Protein AF-A0A9E5I9K4-F1 (afdb_monomer_lite)

Secondary structure (DSSP, 8-state):
-----HHHHHHHTTSPP-EEEEE-TT-SSS--EEEEE--SSTT---TT-S-GGGS-S--

Foldseek 3Di:
DPDPCPVVCVVCVNDDDKDKDWPDVPPPDDDIDIDIDDDPDPPDDDPPPDDCVPPDPDD

pLDDT: mean 81.01, std 13.11, range [44.81, 96.12]

Radius of gyration: 14.92 Å; chains: 1; bounding box: 29×28×36 Å

Structure (mmCIF, N/CA/C/O backbone):
data_AF-A0A9E5I9K4-F1
#
_entry.id   AF-A0A9E5I9K4-F1
#
loop_
_atom_site.group_PDB
_atom_site.id
_atom_site.type_symbol
_atom_site.label_atom_id
_atom_site.label_alt_id
_atom_site.label_comp_id
_atom_site.label_asym_id
_atom_site.label_entity_id
_atom_site.label_seq_id
_atom_site.pdbx_PDB_ins_code
_atom_site.Cartn_x
_atom_site.Cartn_y
_atom_site.Cartn_z
_atom_site.occupancy
_atom_site.B_iso_or_equiv
_atom_site.auth_seq_id
_atom_site.auth_comp_id
_atom_site.auth_asym_id
_atom_site.auth_atom_id
_atom_site.pdbx_PDB_model_num
ATOM 1 N N . MET A 1 1 ? 16.744 13.723 -3.198 1.00 55.56 1 MET A N 1
ATOM 2 C CA . MET A 1 1 ? 16.216 13.220 -4.483 1.00 55.56 1 MET A CA 1
ATOM 3 C C . MET A 1 1 ? 14.922 12.477 -4.200 1.00 55.56 1 MET A C 1
ATOM 5 O O . MET A 1 1 ? 14.871 11.820 -3.164 1.00 55.56 1 MET A O 1
ATOM 9 N N . PRO A 1 2 ? 13.873 12.627 -5.022 1.00 62.94 2 PRO A N 1
ATOM 10 C CA . PRO A 1 2 ? 12.693 11.776 -4.905 1.00 62.94 2 PRO A CA 1
ATOM 11 C C . PRO A 1 2 ? 13.085 10.303 -5.134 1.00 62.94 2 PRO A C 1
ATOM 13 O O . PRO A 1 2 ? 14.047 10.058 -5.864 1.00 62.94 2 PRO A O 1
ATOM 16 N N . PRO 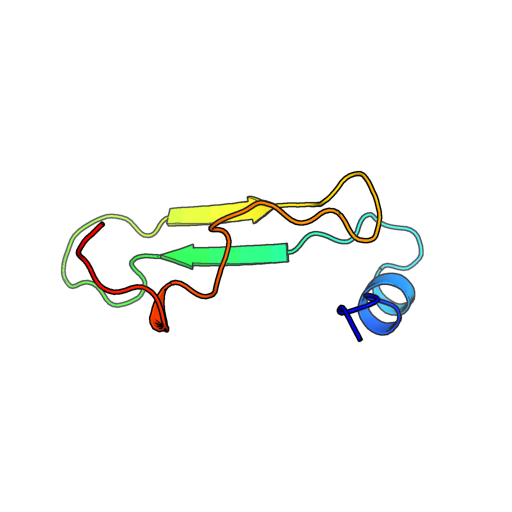A 1 3 ? 12.383 9.337 -4.517 1.00 68.12 3 PRO A N 1
ATOM 17 C CA . PRO A 1 3 ? 12.627 7.919 -4.773 1.00 68.12 3 PRO A CA 1
ATOM 18 C C . PRO A 1 3 ? 12.415 7.600 -6.262 1.00 68.12 3 PRO A C 1
ATOM 20 O O . PRO A 1 3 ? 11.433 8.047 -6.862 1.00 68.12 3 PRO A O 1
ATOM 23 N N . ASP A 1 4 ? 13.351 6.857 -6.858 1.00 78.00 4 ASP A N 1
ATOM 24 C CA . ASP A 1 4 ? 13.410 6.557 -8.298 1.00 78.00 4 ASP A CA 1
ATOM 25 C C . ASP A 1 4 ? 12.917 5.141 -8.660 1.00 78.00 4 ASP A C 1
ATOM 27 O O . ASP A 1 4 ? 12.661 4.850 -9.830 1.00 78.00 4 ASP A O 1
ATOM 31 N N . TRP A 1 5 ? 12.702 4.290 -7.653 1.00 80.50 5 TRP A N 1
ATOM 32 C CA . TRP A 1 5 ? 12.158 2.930 -7.762 1.00 80.50 5 TRP A CA 1
ATOM 33 C C . TRP A 1 5 ? 12.997 1.979 -8.629 1.00 80.50 5 TRP A C 1
ATOM 35 O O . TRP A 1 5 ? 12.477 1.005 -9.185 1.00 80.50 5 TRP A O 1
ATOM 45 N N . THR A 1 6 ? 14.290 2.272 -8.798 1.00 86.06 6 THR A N 1
ATOM 46 C CA . THR A 1 6 ? 15.173 1.526 -9.705 1.00 86.06 6 THR A CA 1
ATOM 47 C C . THR A 1 6 ? 15.307 0.058 -9.284 1.00 86.06 6 THR A C 1
ATOM 49 O O . THR A 1 6 ? 15.209 -0.841 -10.123 1.00 86.06 6 THR A O 1
ATOM 52 N N . ALA A 1 7 ? 15.466 -0.210 -7.985 1.00 88.06 7 ALA A N 1
ATOM 53 C CA . ALA A 1 7 ? 15.627 -1.567 -7.460 1.00 88.06 7 ALA A CA 1
ATOM 54 C C . ALA A 1 7 ? 14.340 -2.401 -7.584 1.00 88.06 7 ALA A C 1
ATOM 56 O O . ALA A 1 7 ? 14.377 -3.579 -7.945 1.00 88.06 7 ALA A O 1
ATOM 57 N N . GLU A 1 8 ? 13.192 -1.787 -7.318 1.00 89.50 8 GLU A N 1
ATOM 58 C CA . GLU A 1 8 ? 11.871 -2.400 -7.411 1.00 89.50 8 GLU A CA 1
ATOM 59 C C . GLU A 1 8 ? 11.547 -2.749 -8.861 1.00 89.50 8 GLU A C 1
ATOM 61 O O . GLU A 1 8 ? 11.091 -3.855 -9.143 1.00 89.50 8 GLU A O 1
ATOM 66 N N . ARG A 1 9 ? 11.845 -1.840 -9.797 1.00 86.50 9 ARG A N 1
ATOM 67 C CA . ARG A 1 9 ? 11.668 -2.080 -11.235 1.00 86.50 9 ARG A CA 1
ATOM 68 C C . ARG A 1 9 ? 12.561 -3.203 -11.748 1.00 86.50 9 ARG A C 1
ATOM 70 O O . ARG A 1 9 ? 12.093 -4.022 -12.535 1.00 86.50 9 ARG A O 1
ATOM 77 N N . ALA A 1 10 ? 13.811 -3.267 -11.285 1.00 90.19 10 ALA A N 1
ATOM 78 C CA . ALA A 1 10 ? 14.720 -4.356 -11.627 1.00 90.19 10 ALA A CA 1
ATOM 79 C C . ALA A 1 10 ? 14.182 -5.712 -11.138 1.00 90.19 10 ALA A C 1
ATOM 81 O O . ALA A 1 10 ? 14.176 -6.680 -11.895 1.00 90.19 10 ALA A O 1
ATOM 82 N N . LYS A 1 11 ? 13.655 -5.772 -9.907 1.00 92.00 11 LYS A N 1
ATOM 83 C CA . LYS A 1 11 ? 13.023 -6.986 -9.359 1.00 92.00 11 LYS A CA 1
ATOM 84 C C . LYS A 1 11 ? 11.718 -7.359 -10.058 1.00 92.00 11 LYS A C 1
ATOM 86 O O . LYS A 1 11 ? 11.420 -8.541 -10.178 1.00 92.00 11 LYS A O 1
ATOM 91 N N . ALA A 1 12 ? 10.942 -6.376 -10.506 1.00 88.38 12 ALA A N 1
ATOM 92 C CA . ALA A 1 12 ? 9.654 -6.608 -11.150 1.00 88.38 12 ALA A CA 1
ATOM 93 C C . ALA A 1 12 ? 9.774 -7.259 -12.540 1.00 88.38 12 ALA A C 1
ATOM 95 O O . ALA A 1 12 ? 8.768 -7.721 -13.070 1.00 88.38 12 ALA A O 1
ATOM 96 N N . GLY A 1 13 ? 10.965 -7.291 -13.154 1.00 89.25 13 GLY A N 1
ATOM 97 C CA . GLY A 1 13 ? 11.187 -8.004 -14.418 1.00 89.25 13 GLY A CA 1
ATOM 98 C C . GLY A 1 13 ? 10.315 -7.506 -15.578 1.00 89.25 13 GLY A C 1
ATOM 99 O O . GLY A 1 13 ? 9.909 -8.293 -16.426 1.00 89.25 13 GLY A O 1
ATOM 100 N N . GLY A 1 14 ? 9.978 -6.212 -15.595 1.00 83.25 14 GLY A N 1
ATOM 101 C CA . GLY A 1 14 ? 9.066 -5.613 -16.579 1.00 83.25 14 GLY A CA 1
ATOM 102 C C . GLY A 1 14 ? 7.600 -5.540 -16.136 1.00 83.25 14 GLY A C 1
ATOM 103 O O . GLY A 1 14 ? 6.797 -4.902 -16.817 1.00 83.25 14 GLY A O 1
ATOM 104 N N . ALA A 1 15 ? 7.244 -6.114 -14.983 1.00 87.31 15 ALA A N 1
ATOM 105 C CA . ALA A 1 15 ? 5.939 -5.900 -14.373 1.00 87.31 15 ALA A CA 1
ATOM 106 C C . ALA A 1 15 ? 5.793 -4.479 -13.798 1.00 87.31 15 ALA A C 1
ATOM 108 O O . ALA A 1 15 ? 6.755 -3.738 -13.572 1.00 87.31 15 ALA A O 1
ATOM 109 N N . VAL A 1 16 ? 4.543 -4.095 -13.550 1.00 85.56 16 VAL A N 1
ATOM 110 C C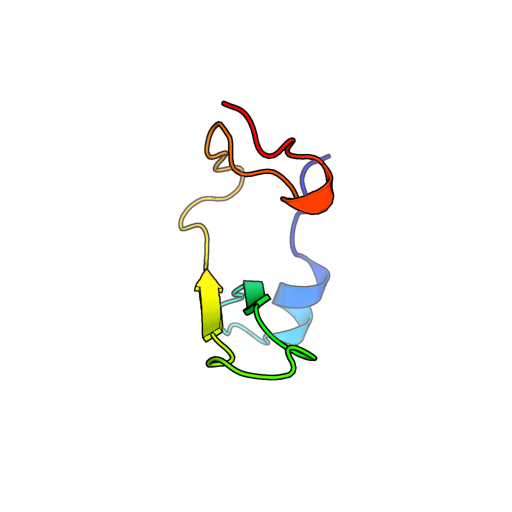A . VAL A 1 16 ? 4.198 -2.799 -12.967 1.00 85.56 16 VAL A CA 1
ATOM 111 C C . VAL A 1 16 ? 4.575 -2.766 -11.484 1.00 85.56 16 VAL A C 1
ATOM 113 O O . VAL A 1 16 ? 4.131 -3.607 -10.708 1.00 85.56 16 VAL A O 1
ATOM 116 N N . VAL A 1 17 ? 5.347 -1.752 -11.082 1.00 86.19 17 VAL A N 1
ATOM 117 C CA . VAL A 1 17 ? 5.648 -1.470 -9.669 1.00 86.19 17 VAL A CA 1
ATO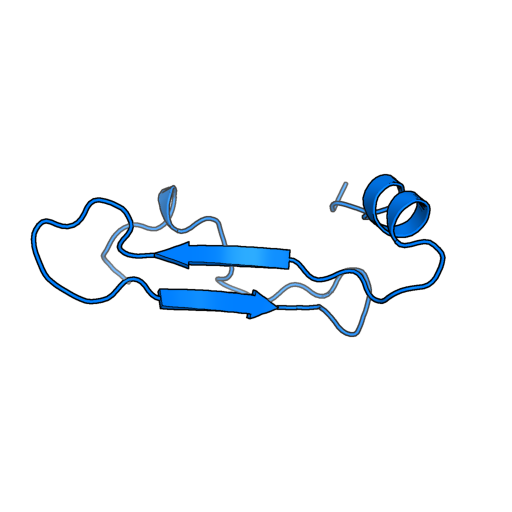M 118 C C . VAL A 1 17 ? 4.539 -0.612 -9.063 1.00 86.19 17 VAL A C 1
ATOM 120 O O . VAL A 1 17 ? 4.188 0.437 -9.611 1.00 86.19 17 VAL A O 1
ATOM 123 N N . THR A 1 18 ? 4.027 -1.061 -7.921 1.00 89.25 18 THR A N 1
ATOM 124 C CA . THR A 1 18 ? 2.948 -0.445 -7.142 1.00 89.25 18 THR A CA 1
ATOM 125 C C . THR A 1 18 ? 3.344 -0.449 -5.668 1.00 89.25 18 THR A C 1
ATOM 127 O O . THR A 1 18 ? 3.900 -1.436 -5.188 1.00 89.25 18 THR A O 1
ATOM 130 N N . GLY A 1 19 ? 3.052 0.639 -4.953 1.00 88.44 19 GLY A N 1
ATOM 131 C CA . GLY A 1 19 ? 3.175 0.687 -3.496 1.00 88.44 19 GLY A CA 1
ATOM 132 C C . GLY A 1 19 ? 1.928 0.106 -2.834 1.00 88.44 19 GLY A C 1
ATOM 133 O O . GLY A 1 19 ? 0.819 0.325 -3.324 1.00 88.44 19 GLY A O 1
ATOM 134 N N . VAL A 1 20 ? 2.103 -0.622 -1.734 1.00 92.94 20 VAL A N 1
ATOM 135 C CA . VAL A 1 20 ? 1.014 -1.232 -0.957 1.00 92.94 20 VAL A CA 1
ATOM 136 C C . VAL A 1 20 ? 1.139 -0.849 0.512 1.00 92.94 20 VAL A C 1
ATOM 138 O O . VAL A 1 20 ? 2.257 -0.701 1.003 1.00 92.94 20 VAL A O 1
ATOM 141 N N . ASP A 1 21 ? 0.009 -0.689 1.196 1.00 92.75 21 ASP A N 1
ATOM 142 C CA . ASP A 1 21 ? -0.032 -0.422 2.637 1.00 92.75 21 ASP A CA 1
ATOM 143 C C . ASP A 1 21 ? -1.332 -0.943 3.270 1.00 92.75 21 ASP A C 1
ATOM 145 O O . ASP A 1 21 ? -2.327 -1.178 2.574 1.00 92.75 21 ASP A O 1
ATOM 149 N N . GLU A 1 22 ? -1.322 -1.114 4.591 1.00 95.50 22 GLU A N 1
ATOM 150 C CA . GLU A 1 22 ? -2.443 -1.614 5.386 1.00 95.50 22 GLU A CA 1
ATOM 151 C C . GLU A 1 22 ? -2.712 -0.755 6.630 1.00 95.50 22 GLU A C 1
ATOM 153 O O . GLU A 1 22 ? -1.811 -0.204 7.259 1.00 95.50 22 GLU A O 1
ATOM 158 N N . ALA A 1 23 ? -3.982 -0.673 7.022 1.00 91.94 23 ALA A N 1
ATOM 159 C CA . ALA A 1 23 ? -4.438 0.023 8.216 1.00 91.94 23 ALA A CA 1
ATOM 160 C C . ALA A 1 23 ? -5.367 -0.874 9.044 1.00 91.94 23 ALA A C 1
ATOM 162 O O . ALA A 1 23 ? -6.154 -1.651 8.506 1.00 91.94 23 ALA A O 1
ATOM 163 N N . GLY A 1 24 ? -5.281 -0.755 10.371 1.00 92.12 24 GLY A N 1
ATOM 164 C CA . GLY A 1 24 ? -6.097 -1.532 11.314 1.00 92.12 24 GLY A CA 1
ATOM 165 C C . GLY A 1 24 ? -5.449 -2.829 11.808 1.00 92.12 24 GLY A C 1
ATOM 166 O O . GLY A 1 24 ? -6.012 -3.499 12.673 1.00 92.12 24 GLY A O 1
ATOM 167 N N . ARG A 1 25 ? -4.243 -3.176 11.336 1.00 93.62 25 ARG A N 1
ATOM 168 C CA . ARG A 1 25 ? -3.488 -4.320 11.865 1.00 93.62 25 ARG A CA 1
ATOM 169 C C . ARG A 1 25 ? -3.175 -4.107 13.352 1.00 93.62 25 ARG A C 1
ATOM 171 O O . ARG A 1 25 ? -2.418 -3.206 13.703 1.00 93.62 25 ARG A O 1
ATOM 178 N N . GLY A 1 26 ? -3.721 -4.961 14.218 1.00 92.00 26 GLY A N 1
ATOM 179 C CA . GLY A 1 26 ? -3.524 -4.893 15.674 1.00 92.00 26 GLY A CA 1
ATOM 180 C C . GLY A 1 26 ? -4.620 -4.150 16.446 1.00 92.00 26 GLY A C 1
ATOM 181 O O . GLY A 1 26 ? -4.504 -4.008 17.661 1.00 92.00 26 GLY A 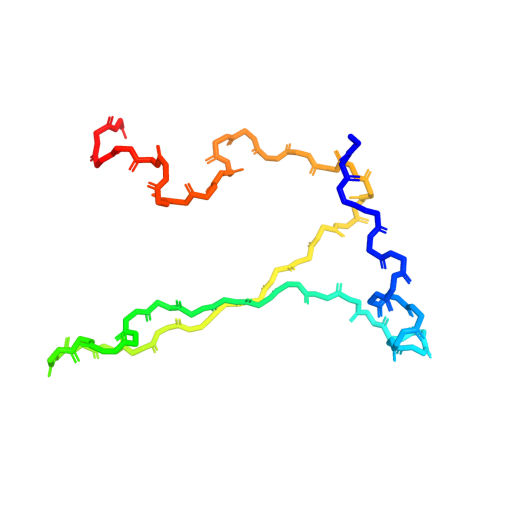O 1
ATOM 182 N N . ALA A 1 27 ? -5.685 -3.696 15.778 1.00 92.19 27 ALA A N 1
ATOM 183 C CA . ALA A 1 27 ? -6.884 -3.225 16.464 1.00 92.19 27 ALA A CA 1
ATOM 184 C C . ALA A 1 27 ? -7.621 -4.394 17.148 1.00 92.19 27 ALA A C 1
ATOM 186 O O . ALA A 1 27 ? -7.687 -5.496 16.606 1.00 92.19 27 ALA A O 1
ATOM 187 N N . LEU A 1 28 ? -8.202 -4.148 18.330 1.00 93.94 28 LEU A N 1
ATOM 188 C CA . LEU A 1 28 ? -8.999 -5.143 19.069 1.00 93.94 28 LEU A CA 1
ATOM 189 C C . LEU A 1 28 ? -10.301 -5.511 18.334 1.00 93.94 28 LEU A C 1
ATOM 191 O O . LEU A 1 28 ? -10.786 -6.633 18.444 1.00 93.94 28 LEU A O 1
ATOM 195 N N . ALA A 1 29 ? -10.868 -4.554 17.603 1.00 93.31 29 ALA A N 1
ATOM 196 C CA . ALA A 1 29 ? -12.067 -4.714 16.796 1.00 93.31 29 ALA A CA 1
ATOM 197 C C . ALA A 1 29 ? -12.020 -3.762 15.593 1.00 93.31 29 ALA A C 1
ATOM 199 O O . ALA A 1 29 ? -11.358 -2.723 15.639 1.00 93.31 29 ALA A O 1
ATOM 200 N N . GLY A 1 30 ? -12.766 -4.105 14.543 1.00 93.00 30 GLY A N 1
ATOM 201 C CA . GLY A 1 30 ? -12.784 -3.383 13.269 1.00 93.00 30 GLY A CA 1
ATOM 202 C C . GLY A 1 30 ? -11.998 -4.107 12.168 1.00 93.00 30 GLY A C 1
ATOM 203 O O . GLY A 1 30 ? -11.229 -5.024 12.458 1.00 93.00 30 GLY A O 1
ATOM 204 N N . PRO A 1 31 ? -12.229 -3.752 10.893 1.00 95.50 31 PRO A N 1
ATOM 205 C CA . PRO A 1 31 ? -11.585 -4.421 9.772 1.00 95.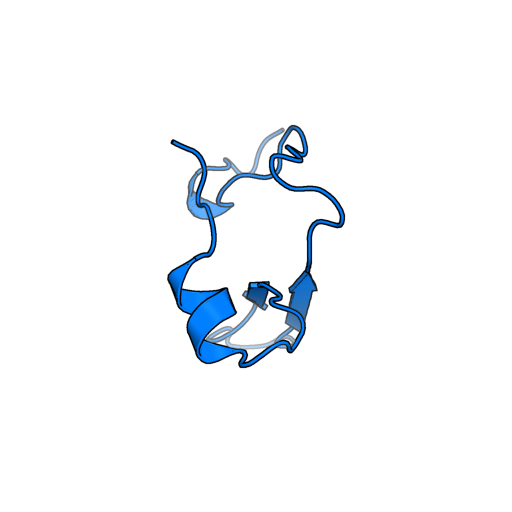50 31 PRO A CA 1
ATOM 206 C C . PRO A 1 31 ? -10.123 -3.989 9.619 1.00 95.50 31 PRO A C 1
ATOM 208 O O . PRO A 1 31 ? -9.747 -2.866 9.954 1.00 95.50 31 PRO A O 1
ATOM 211 N N . VAL A 1 32 ? -9.324 -4.867 9.014 1.00 96.12 32 VAL A N 1
ATOM 212 C CA . VAL A 1 32 ? -8.066 -4.474 8.374 1.00 96.12 32 VAL A CA 1
ATOM 213 C C . VAL A 1 32 ? -8.386 -4.069 6.941 1.00 96.12 32 VAL A C 1
ATOM 215 O O . VAL A 1 32 ? -9.090 -4.789 6.232 1.00 96.12 32 VAL A O 1
ATOM 218 N N . VAL A 1 33 ? -7.876 -2.918 6.518 1.00 95.94 33 VAL A N 1
ATOM 219 C CA . VAL A 1 33 ? -8.033 -2.409 5.154 1.00 95.94 33 VAL A CA 1
ATOM 220 C C . VAL A 1 33 ? -6.657 -2.310 4.519 1.00 95.94 33 VAL A C 1
ATOM 222 O O . VAL A 1 33 ? -5.752 -1.733 5.113 1.00 95.94 33 VAL A O 1
ATOM 225 N N . ALA A 1 34 ? -6.508 -2.851 3.313 1.00 95.88 34 ALA A N 1
ATOM 226 C CA . ALA A 1 34 ? -5.295 -2.731 2.514 1.00 95.88 34 ALA A CA 1
ATOM 227 C C . ALA A 1 34 ? -5.577 -1.936 1.236 1.00 95.88 34 ALA A C 1
ATOM 229 O O . ALA A 1 34 ? -6.676 -2.004 0.679 1.00 95.88 34 ALA A O 1
ATOM 230 N N . ALA A 1 35 ? -4.579 -1.195 0.767 1.00 94.06 35 ALA A N 1
ATOM 231 C CA . ALA A 1 35 ? -4.654 -0.408 -0.453 1.00 94.06 35 ALA A CA 1
ATOM 232 C C . ALA A 1 35 ? -3.375 -0.553 -1.280 1.00 94.06 35 ALA A C 1
ATOM 234 O O . ALA A 1 35 ? -2.293 -0.829 -0.764 1.00 94.06 35 ALA A O 1
ATOM 235 N N . ALA A 1 36 ? -3.518 -0.338 -2.584 1.00 92.56 36 ALA A N 1
ATOM 236 C CA . ALA A 1 36 ? -2.434 -0.364 -3.547 1.00 92.56 36 ALA A CA 1
ATOM 237 C C . ALA A 1 36 ? -2.525 0.882 -4.432 1.00 92.56 36 ALA A C 1
ATOM 239 O O . ALA A 1 36 ? -3.602 1.211 -4.931 1.00 92.56 36 ALA A O 1
ATOM 240 N N . TYR A 1 37 ? -1.407 1.578 -4.629 1.00 88.31 37 TYR A N 1
ATOM 241 C CA . TYR A 1 37 ? -1.371 2.809 -5.412 1.00 88.31 37 TYR A CA 1
ATOM 242 C C . TYR A 1 37 ? -0.117 2.909 -6.285 1.00 88.31 37 TYR A C 1
ATOM 244 O O . TYR A 1 37 ? 0.985 2.508 -5.900 1.00 88.31 37 TYR A O 1
ATOM 252 N N . ARG A 1 38 ? -0.289 3.492 -7.476 1.00 85.06 38 ARG A N 1
ATOM 253 C CA . ARG A 1 38 ? 0.781 3.765 -8.437 1.00 85.06 38 ARG A CA 1
ATOM 254 C C . ARG A 1 38 ? 0.618 5.147 -9.052 1.00 85.06 38 ARG A C 1
ATOM 256 O O . ARG A 1 38 ? -0.455 5.503 -9.526 1.00 85.06 38 ARG A O 1
ATOM 263 N N . PHE A 1 39 ? 1.730 5.867 -9.164 1.00 80.38 39 PHE A N 1
ATOM 264 C CA . PHE A 1 39 ? 1.806 7.071 -9.985 1.00 80.38 39 PHE A CA 1
ATOM 265 C C . PHE A 1 39 ? 1.952 6.727 -11.473 1.00 80.38 39 PHE A C 1
ATOM 267 O O . PHE A 1 39 ? 2.794 5.915 -11.862 1.00 80.38 39 PHE A O 1
ATOM 274 N N . HIS A 1 40 ? 1.151 7.379 -12.317 1.00 77.19 40 HIS A N 1
ATOM 275 C CA . HIS A 1 40 ? 1.228 7.233 -13.774 1.00 77.19 40 HIS A CA 1
ATOM 276 C C . HIS A 1 40 ? 2.445 7.943 -14.382 1.00 77.19 40 HIS A C 1
ATOM 278 O O . HIS A 1 40 ? 2.943 7.513 -15.421 1.00 77.19 40 HIS A O 1
ATOM 284 N N . GLN A 1 41 ? 2.937 9.000 -13.732 1.00 75.88 41 GLN A N 1
ATOM 285 C CA . GLN A 1 41 ? 4.094 9.779 -14.164 1.00 75.88 41 GLN A CA 1
ATOM 286 C C . GLN A 1 41 ? 5.155 9.803 -13.058 1.00 75.88 41 GLN A C 1
ATOM 288 O O . GLN A 1 41 ? 4.847 9.853 -11.866 1.00 75.88 41 GLN A O 1
ATOM 293 N N . SER A 1 42 ? 6.429 9.756 -13.446 1.00 71.62 42 SER A N 1
ATOM 294 C CA . SER A 1 42 ? 7.537 9.915 -12.503 1.00 71.62 42 SER A CA 1
ATOM 295 C C . SER A 1 42 ? 7.564 11.340 -11.956 1.00 71.62 42 SER A C 1
ATOM 297 O O . SER A 1 42 ? 7.457 12.294 -12.724 1.00 71.62 42 SER A O 1
ATOM 299 N N . GLY A 1 43 ? 7.747 11.490 -10.644 1.00 72.69 43 GLY A N 1
ATOM 300 C CA . GLY A 1 43 ? 7.823 12.805 -10.002 1.00 72.69 43 GLY A CA 1
ATOM 301 C C . GLY A 1 43 ? 6.468 13.466 -9.729 1.00 72.69 43 GLY A C 1
ATOM 302 O O . GLY A 1 43 ? 6.448 14.594 -9.241 1.00 72.69 43 GLY A O 1
ATOM 303 N N . THR A 1 44 ? 5.343 12.785 -9.989 1.00 79.25 44 THR A N 1
ATOM 304 C CA . THR A 1 44 ? 4.026 13.260 -9.545 1.00 79.25 44 THR A CA 1
ATOM 305 C C . THR A 1 44 ? 4.032 13.450 -8.031 1.00 79.25 44 THR A C 1
ATOM 307 O O . THR A 1 44 ? 4.309 12.520 -7.276 1.00 79.25 44 THR A O 1
ATOM 310 N N . ARG A 1 45 ? 3.696 14.662 -7.587 1.00 77.38 45 ARG A N 1
ATOM 311 C CA . ARG A 1 45 ? 3.538 15.003 -6.174 1.00 77.38 45 ARG A CA 1
ATOM 312 C C . ARG A 1 45 ? 2.088 15.380 -5.922 1.00 77.38 45 ARG A C 1
ATOM 314 O O . ARG A 1 45 ? 1.574 16.286 -6.569 1.00 77.38 45 ARG A O 1
ATOM 321 N N . ILE A 1 46 ? 1.446 14.701 -4.977 1.00 79.81 46 ILE A N 1
ATOM 322 C CA . ILE A 1 46 ? 0.102 15.055 -4.517 1.00 79.81 46 ILE A CA 1
ATOM 323 C C . ILE A 1 46 ? 0.268 15.942 -3.279 1.00 79.81 46 ILE A C 1
ATOM 325 O O . ILE A 1 46 ? 0.860 15.492 -2.295 1.00 79.81 46 ILE A O 1
ATOM 329 N N . PRO A 1 47 ? -0.184 17.208 -3.306 1.00 78.31 47 PRO A N 1
ATOM 330 C CA . PRO A 1 47 ? -0.139 18.067 -2.128 1.00 78.31 47 PRO A CA 1
ATOM 331 C C . PRO A 1 47 ? -0.875 17.418 -0.949 1.00 78.31 47 PRO A C 1
ATOM 333 O O . PRO A 1 47 ? -1.997 16.948 -1.107 1.00 78.31 47 PRO A O 1
ATOM 336 N N . GLY A 1 48 ? -0.242 17.379 0.225 1.00 75.31 48 GLY A N 1
ATOM 337 C CA . GLY A 1 48 ? -0.822 16.778 1.433 1.00 75.31 48 GLY A CA 1
ATOM 338 C C . GLY A 1 48 ? -0.701 15.254 1.535 1.00 75.31 48 GLY A C 1
ATOM 339 O O . GLY A 1 48 ? -0.995 14.711 2.595 1.00 75.31 48 GLY A O 1
ATOM 340 N N . LEU A 1 49 ? -0.223 14.565 0.491 1.00 75.94 49 LEU A N 1
ATOM 341 C CA . LEU A 1 49 ? 0.157 13.157 0.590 1.00 75.94 49 LEU A CA 1
ATOM 342 C C . LEU A 1 49 ? 1.546 13.065 1.235 1.00 75.94 49 LEU A C 1
ATOM 344 O O . LEU A 1 49 ? 2.569 13.185 0.560 1.00 75.94 49 LEU A O 1
ATOM 348 N N . ASP A 1 50 ? 1.562 12.902 2.553 1.00 68.50 50 ASP A N 1
ATOM 349 C CA . ASP A 1 50 ? 2.762 12.709 3.370 1.00 68.50 50 ASP A CA 1
ATOM 350 C C . ASP A 1 50 ? 2.546 11.520 4.321 1.00 68.50 50 ASP A C 1
ATOM 352 O O . ASP A 1 50 ? 1.415 11.054 4.483 1.00 68.50 50 ASP A O 1
ATOM 356 N N . ASP A 1 51 ? 3.617 11.015 4.940 1.00 65.44 51 ASP A N 1
ATOM 357 C CA . ASP A 1 51 ? 3.511 9.955 5.948 1.00 65.44 51 ASP A CA 1
ATOM 358 C C . ASP A 1 51 ? 2.563 10.423 7.058 1.00 65.44 51 ASP A C 1
ATOM 360 O O . ASP A 1 51 ? 2.839 11.390 7.776 1.00 65.44 51 ASP A O 1
ATOM 364 N N . SER A 1 52 ? 1.432 9.730 7.192 1.00 64.00 52 SER A N 1
ATOM 365 C CA . SER A 1 52 ? 0.363 10.071 8.129 1.00 64.00 52 SER A CA 1
ATOM 366 C C . SER A 1 52 ? 0.828 10.104 9.581 1.00 64.00 52 SER A C 1
ATOM 368 O O . SER A 1 52 ? 0.215 10.789 10.395 1.00 64.00 52 SER A O 1
ATOM 370 N N . LYS A 1 53 ? 1.960 9.468 9.911 1.00 62.47 53 LYS A N 1
ATOM 371 C CA . LYS A 1 53 ? 2.583 9.541 11.241 1.00 62.47 53 LYS A CA 1
ATOM 372 C C . LYS A 1 53 ? 3.166 10.922 11.555 1.00 62.47 53 LYS A C 1
ATOM 374 O O . LYS A 1 53 ? 3.468 11.202 12.710 1.00 62.47 53 LYS A O 1
ATOM 379 N N . LYS A 1 54 ? 3.332 11.783 10.547 1.00 59.97 54 LYS A N 1
ATOM 380 C CA . LYS A 1 54 ? 3.747 13.189 10.683 1.00 59.97 54 LYS A CA 1
ATOM 381 C C . LYS A 1 54 ? 2.574 14.163 10.582 1.00 59.97 54 LYS A C 1
ATOM 383 O O . LYS A 1 54 ? 2.756 15.356 10.818 1.00 59.97 54 LYS A O 1
ATOM 388 N N . LEU A 1 55 ? 1.385 13.673 10.232 1.00 59.16 55 LEU A N 1
ATOM 389 C CA . LEU A 1 55 ? 0.178 14.480 10.154 1.00 59.16 55 LEU A CA 1
ATOM 390 C C . LEU A 1 55 ? -0.466 14.545 11.540 1.00 59.16 55 LEU A C 1
ATOM 392 O O . LEU A 1 55 ? -0.709 13.530 12.190 1.00 59.16 55 LEU A O 1
ATOM 396 N N . THR A 1 56 ? -0.734 15.756 12.018 1.00 60.09 56 THR A N 1
ATOM 397 C CA . THR A 1 56 ? -1.512 15.940 13.241 1.00 60.09 56 THR A CA 1
ATOM 398 C C . THR A 1 56 ? -2.995 15.691 12.934 1.00 60.09 56 THR A C 1
ATOM 400 O O . THR A 1 56 ? -3.450 16.042 11.846 1.00 60.09 56 THR A O 1
ATOM 403 N N . PRO A 1 57 ? -3.799 15.163 13.879 1.00 60.34 57 PRO A N 1
ATOM 404 C CA . PRO A 1 57 ? -5.236 14.916 13.675 1.00 60.34 57 PRO A CA 1
ATOM 405 C C . PRO A 1 57 ? -6.085 16.162 13.353 1.00 60.34 57 PRO A C 1
ATOM 407 O O . PRO A 1 57 ? -7.298 16.055 13.214 1.00 60.34 57 PRO A O 1
ATOM 410 N N . LYS A 1 58 ? -5.481 17.356 13.287 1.00 49.28 58 LYS A N 1
ATOM 411 C CA . LYS A 1 58 ? -6.143 18.621 12.972 1.00 49.28 58 LYS A CA 1
ATOM 412 C C . LYS A 1 58 ? -5.484 19.290 11.767 1.00 49.28 58 LYS A C 1
ATOM 414 O O . LYS A 1 58 ? -4.502 20.016 11.927 1.00 49.28 58 LYS A O 1
ATOM 419 N N . LYS A 1 59 ? -6.111 19.118 10.605 1.00 44.81 59 LYS A N 1
ATOM 420 C CA . LYS A 1 59 ? -6.496 20.205 9.698 1.00 44.81 59 LY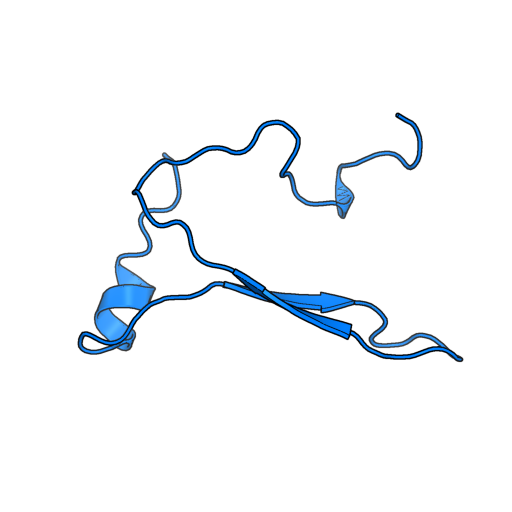S A CA 1
ATOM 421 C C . LYS A 1 59 ? -7.722 19.789 8.902 1.00 44.81 59 LYS A C 1
ATOM 423 O O . LYS A 1 59 ? -7.755 18.615 8.482 1.00 44.81 59 LYS A O 1
#

Sequence (59 aa):
MPPDWTAERAKAGGAVVTGVDEAGRGALAGPVVAAAYRFHQSGTRIPGLDDSKKLTPKK